Protein AF-A0A170UP04-F1 (afdb_monomer)

Mean predicted aligned error: 3.96 Å

Radius of gyration: 16.27 Å; Cα contacts (8 Å, |Δi|>4): 142; chains: 1; bounding box: 42×32×43 Å

Organism: Triatoma infestans (NCBI:txid30076)

pLDDT: mean 93.92, std 8.46, range [47.44, 98.62]

Secondary structure (DSSP, 8-state):
-HHHHHHHHHHHHTT-HHHHHHHHHHHHHH-TT-HHHHHHHHHHHHHTT-HHHHHHHHHHHHHHHHH-TT-HHHHHHHHHHHHHTT-HHHHHHHHHHHHHH-TT-HHHHHHHHHHHHHHHHHHHHTT-

Sequence (128 aa):
LDIYYNLGVVFLEQGKASQALAYLDKALEYDPEHEQALLNSAILLQELGRAELRKLARERLLKLLHKDTNNERVHFNLGMLAMDDRDLAGAENWFRRAIQIKPDFRSALFNLALYWLMITDHLRLRHF

Structure (mmCIF, N/CA/C/O backbone):
data_AF-A0A170UP04-F1
#
_entry.id   AF-A0A170UP04-F1
#
loop_
_atom_site.group_PDB
_atom_site.id
_atom_site.type_symbol
_atom_site.label_atom_id
_atom_site.label_alt_id
_atom_site.label_comp_id
_atom_site.label_asym_id
_atom_site.label_entity_id
_atom_site.label_seq_id
_atom_site.pdbx_PDB_ins_code
_atom_site.Cartn_x
_atom_site.Cartn_y
_atom_site.Cartn_z
_atom_site.occupancy
_atom_site.B_iso_or_equiv
_atom_site.auth_seq_id
_atom_site.auth_comp_id
_atom_site.auth_asym_id
_atom_site.auth_atom_id
_atom_site.pdbx_PDB_model_num
ATOM 1 N N . LEU A 1 1 ? -13.509 -6.271 15.165 1.00 71.00 1 LEU A N 1
ATOM 2 C CA . LEU A 1 1 ? -12.526 -6.200 14.070 1.00 71.00 1 LEU A CA 1
ATOM 3 C C . LEU A 1 1 ? -13.185 -5.718 12.781 1.00 71.00 1 LEU A C 1
ATOM 5 O O . LEU A 1 1 ? -13.052 -4.541 12.465 1.00 71.00 1 LEU A O 1
ATOM 9 N N . ASP A 1 2 ? -14.001 -6.556 12.141 1.00 82.38 2 ASP A N 1
ATOM 10 C CA . ASP A 1 2 ? -14.602 -6.291 10.821 1.00 82.38 2 ASP A CA 1
ATOM 11 C C . ASP A 1 2 ? -15.441 -5.007 10.755 1.00 82.38 2 ASP A C 1
ATOM 13 O O . ASP A 1 2 ? -15.436 -4.308 9.748 1.00 82.38 2 ASP A O 1
ATOM 17 N N . ILE A 1 3 ? -16.112 -4.632 11.851 1.00 93.88 3 ILE A N 1
ATOM 18 C CA . ILE A 1 3 ? -16.914 -3.398 11.920 1.00 93.88 3 ILE A CA 1
ATOM 19 C C . ILE A 1 3 ? -16.046 -2.145 11.726 1.00 93.88 3 ILE A C 1
ATOM 21 O O . ILE A 1 3 ? -16.445 -1.236 11.003 1.00 93.88 3 ILE A O 1
ATOM 25 N N . TYR A 1 4 ? -14.860 -2.081 12.343 1.00 97.50 4 TYR A N 1
ATOM 26 C CA . TYR A 1 4 ? -13.987 -0.910 12.214 1.00 97.50 4 TYR A CA 1
ATOM 27 C C . TYR A 1 4 ? -13.378 -0.818 10.818 1.00 97.50 4 TYR A C 1
ATOM 29 O O . TYR A 1 4 ? -13.365 0.265 10.238 1.00 97.50 4 TYR A O 1
ATOM 37 N N . TYR A 1 5 ? -12.961 -1.950 10.246 1.00 97.88 5 TYR A N 1
ATOM 38 C CA . TYR A 1 5 ? -12.500 -1.997 8.860 1.00 97.88 5 TYR A CA 1
ATOM 39 C C . TYR A 1 5 ? -13.594 -1.532 7.888 1.00 97.88 5 TYR A C 1
ATOM 41 O O . TYR A 1 5 ? -13.354 -0.627 7.092 1.00 97.88 5 TYR A O 1
ATOM 49 N N . ASN A 1 6 ? -14.809 -2.077 8.006 1.00 97.81 6 ASN A N 1
ATOM 50 C CA . ASN A 1 6 ? -15.931 -1.718 7.138 1.00 97.81 6 ASN A CA 1
ATOM 51 C C . ASN A 1 6 ? -16.298 -0.234 7.259 1.00 97.81 6 ASN A C 1
ATOM 53 O O . ASN A 1 6 ? -16.528 0.424 6.248 1.00 97.81 6 ASN A O 1
ATOM 57 N N . LEU A 1 7 ? -16.291 0.330 8.472 1.00 97.38 7 LEU A N 1
ATOM 58 C CA . LEU A 1 7 ? -16.465 1.774 8.661 1.00 97.38 7 LEU A CA 1
ATOM 59 C C . LEU A 1 7 ? -15.346 2.570 7.980 1.00 97.38 7 LEU A C 1
ATOM 61 O O . LEU A 1 7 ? -15.630 3.560 7.310 1.00 97.38 7 LEU A O 1
ATOM 65 N N . GLY A 1 8 ? -14.092 2.128 8.105 1.00 98.06 8 GLY A N 1
ATOM 66 C CA . GLY A 1 8 ? -12.954 2.727 7.408 1.00 98.06 8 GLY A CA 1
ATOM 67 C C . GLY A 1 8 ? -13.152 2.760 5.892 1.00 98.06 8 GLY A C 1
ATOM 68 O O . GLY A 1 8 ? -12.964 3.808 5.280 1.00 98.06 8 GLY A O 1
ATOM 69 N N . VAL A 1 9 ? -13.615 1.653 5.304 1.00 98.12 9 VAL A N 1
ATOM 70 C CA . VAL A 1 9 ? -13.947 1.559 3.872 1.00 98.12 9 VAL A CA 1
ATOM 71 C C . VAL A 1 9 ? -15.080 2.515 3.489 1.00 98.12 9 VAL A C 1
ATOM 73 O O . VAL A 1 9 ? -14.934 3.269 2.533 1.00 98.12 9 VAL A O 1
ATOM 76 N N . VAL A 1 10 ? -16.158 2.584 4.273 1.00 98.31 10 VAL A N 1
ATOM 77 C CA . VAL A 1 10 ? -17.256 3.538 4.026 1.00 98.31 10 VAL A CA 1
ATOM 78 C C . VAL A 1 10 ? -16.755 4.988 4.033 1.00 98.31 10 VAL A C 1
ATOM 80 O O . VAL A 1 10 ? -17.191 5.808 3.225 1.00 98.31 10 VAL A O 1
ATOM 83 N N . PHE A 1 11 ? -15.821 5.338 4.921 1.00 98.50 11 PHE A N 1
ATOM 84 C CA . PHE A 1 11 ? -15.230 6.678 4.927 1.00 98.50 11 PHE A CA 1
ATOM 85 C C . PHE A 1 11 ? -14.264 6.920 3.758 1.00 98.50 11 PHE A C 1
ATOM 87 O O . PHE A 1 11 ? -14.213 8.055 3.277 1.00 98.50 11 PHE A O 1
ATOM 94 N N . LEU A 1 12 ? -13.554 5.893 3.269 1.00 97.75 12 LEU A N 1
ATOM 95 C CA . LEU A 1 12 ? -12.769 5.980 2.028 1.00 97.75 12 LEU A CA 1
ATOM 96 C C . LEU A 1 12 ? -13.674 6.322 0.840 1.00 97.75 12 LEU A C 1
ATOM 98 O O . LEU A 1 12 ? -13.393 7.271 0.115 1.00 97.75 12 LEU A O 1
ATOM 102 N N . GLU A 1 13 ? -14.795 5.615 0.692 1.00 97.12 13 GLU A N 1
ATOM 103 C CA . GLU A 1 13 ? -15.773 5.848 -0.383 1.00 97.12 13 GLU A CA 1
ATOM 104 C C . GLU A 1 13 ? -16.390 7.253 -0.326 1.00 97.12 13 GLU A C 1
ATOM 106 O O . GLU A 1 13 ? -16.721 7.841 -1.353 1.00 97.12 13 GLU A O 1
ATOM 111 N N . GLN A 1 14 ? -16.503 7.828 0.873 1.00 97.75 14 GLN A N 1
ATOM 112 C CA . GLN A 1 14 ? -16.967 9.203 1.078 1.00 97.75 14 GLN A CA 1
ATOM 113 C C . GLN A 1 14 ? -15.867 10.265 0.895 1.00 97.75 14 GLN A C 1
ATOM 115 O O . GLN A 1 14 ? -16.134 11.448 1.117 1.00 97.75 14 GLN A O 1
ATOM 120 N N . GLY A 1 15 ? -14.629 9.879 0.566 1.00 96.56 15 GLY A N 1
ATOM 121 C CA . GLY A 1 15 ? -13.487 10.796 0.444 1.00 96.56 15 GLY A CA 1
ATOM 122 C C . GLY A 1 15 ? -13.026 11.403 1.776 1.00 96.56 15 GLY A C 1
ATOM 123 O O . GLY A 1 15 ? -12.294 12.391 1.812 1.00 96.56 15 GLY A O 1
ATOM 124 N N . LYS A 1 16 ? -13.459 10.833 2.902 1.00 98.19 16 LYS A N 1
ATOM 125 C CA . LYS A 1 16 ? -13.201 11.335 4.255 1.00 98.19 16 LYS A CA 1
ATOM 126 C C . LYS A 1 16 ? -11.936 10.695 4.824 1.00 98.19 16 LYS A C 1
ATOM 128 O O . LYS A 1 16 ? -11.995 9.877 5.742 1.00 98.1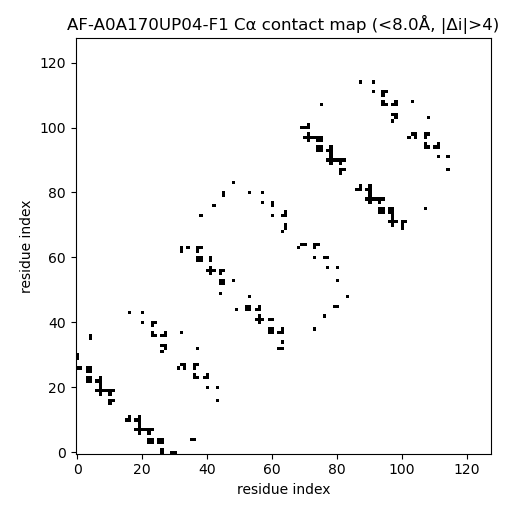9 16 LYS A O 1
ATOM 133 N N . ALA A 1 17 ? -10.789 11.084 4.267 1.00 97.25 17 ALA A N 1
ATOM 134 C CA . ALA A 1 17 ? -9.487 10.467 4.534 1.00 97.25 17 ALA A CA 1
ATOM 135 C C . ALA A 1 17 ? -9.134 10.376 6.032 1.00 97.25 17 ALA A C 1
ATOM 137 O O . ALA A 1 17 ? -8.746 9.315 6.512 1.00 97.25 17 ALA A O 1
ATOM 138 N N . SER A 1 18 ? -9.318 11.453 6.802 1.00 96.88 18 SER A N 1
ATOM 139 C CA . SER A 1 18 ? -8.986 11.449 8.234 1.00 96.88 18 SER A CA 1
ATOM 140 C C . SER A 1 18 ? -9.833 10.452 9.032 1.00 96.88 18 SER A C 1
ATOM 142 O O . SER A 1 18 ? -9.303 9.732 9.876 1.00 96.88 18 SER A O 1
ATOM 144 N N . GLN A 1 19 ? -11.144 10.380 8.763 1.00 98.31 19 GLN A N 1
ATOM 145 C CA . GLN A 1 19 ? -12.012 9.392 9.407 1.00 98.31 19 GLN A CA 1
ATOM 146 C C . GLN A 1 19 ? -11.670 7.971 8.960 1.00 98.31 19 GLN A C 1
ATOM 148 O O . GLN A 1 19 ? -11.608 7.075 9.798 1.00 98.31 19 GLN A O 1
ATOM 153 N N . ALA A 1 20 ? -11.423 7.771 7.664 1.00 98.50 20 ALA A N 1
ATOM 154 C CA . ALA A 1 20 ? -11.031 6.478 7.123 1.00 98.50 20 ALA A CA 1
ATOM 155 C C . ALA A 1 20 ? -9.784 5.938 7.827 1.00 98.50 20 ALA A C 1
ATOM 157 O O . ALA A 1 20 ? -9.816 4.826 8.352 1.00 98.50 20 ALA A O 1
ATOM 158 N N . LEU A 1 21 ? -8.727 6.751 7.920 1.00 98.19 21 LEU A N 1
ATOM 159 C CA . LEU A 1 21 ? -7.492 6.363 8.593 1.00 98.19 21 LEU A CA 1
ATOM 160 C C . LEU A 1 21 ? -7.736 6.031 10.069 1.00 98.19 21 LEU A C 1
ATOM 162 O O . LEU A 1 21 ? -7.295 4.985 10.524 1.00 98.19 21 LEU A O 1
ATOM 166 N N . ALA A 1 22 ? -8.512 6.847 10.788 1.00 98.25 22 ALA A N 1
ATOM 167 C CA . ALA A 1 22 ? -8.821 6.593 12.196 1.00 98.25 22 ALA A CA 1
ATOM 168 C C . ALA A 1 22 ? -9.547 5.253 12.421 1.00 98.25 22 ALA A C 1
ATOM 170 O O . ALA A 1 22 ? -9.283 4.558 13.401 1.00 98.25 22 ALA A O 1
ATOM 171 N N . TYR A 1 23 ? -10.466 4.870 11.532 1.00 98.56 23 TYR A N 1
ATOM 172 C CA . TYR A 1 23 ? -11.175 3.592 11.641 1.00 98.56 23 TYR A CA 1
ATOM 173 C C . TYR A 1 23 ? -10.334 2.394 11.191 1.00 98.56 23 TYR A C 1
ATOM 175 O O . TYR A 1 23 ? -10.428 1.328 11.800 1.00 98.56 23 TYR A O 1
ATOM 183 N N . LEU A 1 24 ? -9.479 2.567 10.180 1.00 98.50 24 LEU A N 1
ATOM 184 C CA . LEU A 1 24 ? -8.505 1.547 9.792 1.00 98.50 24 LEU A CA 1
ATOM 185 C C . LEU A 1 24 ? -7.471 1.320 10.903 1.00 98.50 24 LEU A C 1
ATOM 187 O O . LEU A 1 24 ? -7.154 0.175 11.205 1.00 98.50 24 LEU A O 1
ATOM 191 N N . ASP A 1 25 ? -7.014 2.381 11.568 1.00 98.38 25 ASP A N 1
ATOM 192 C CA . ASP A 1 25 ? -6.094 2.294 12.705 1.00 98.38 25 ASP A CA 1
ATOM 193 C C . ASP A 1 25 ? -6.747 1.589 13.893 1.00 98.38 25 ASP A C 1
ATOM 195 O O . ASP A 1 25 ? -6.149 0.675 14.452 1.00 98.38 25 ASP A O 1
ATOM 199 N N . LYS A 1 26 ? -8.015 1.894 14.200 1.00 98.19 26 LYS A N 1
ATOM 200 C CA . LYS A 1 26 ? -8.783 1.117 15.185 1.00 98.19 26 LYS A CA 1
ATOM 201 C C . LYS A 1 26 ? -8.866 -0.358 14.817 1.00 98.19 26 LYS A C 1
ATOM 203 O O . LYS A 1 26 ? -8.717 -1.202 15.690 1.00 98.19 26 LYS A O 1
ATOM 208 N N . ALA A 1 27 ? -9.090 -0.704 13.548 1.00 98.19 27 ALA A N 1
ATOM 209 C CA . ALA A 1 27 ? -9.081 -2.109 13.139 1.00 98.19 27 ALA A CA 1
ATOM 210 C C . ALA A 1 27 ? -7.729 -2.778 13.457 1.00 98.19 27 ALA A C 1
ATOM 212 O O . ALA A 1 27 ? -7.722 -3.887 13.986 1.00 98.19 27 ALA A O 1
ATOM 213 N N . LEU A 1 28 ? -6.618 -2.069 13.225 1.00 97.88 28 LEU A N 1
ATOM 214 C CA . LEU A 1 28 ? -5.257 -2.529 13.522 1.00 97.88 28 LEU A CA 1
ATOM 215 C C . LEU A 1 28 ? -4.909 -2.550 15.019 1.00 97.88 28 LEU A C 1
ATOM 217 O O . LEU A 1 28 ? -4.045 -3.319 15.426 1.00 97.88 28 LEU A O 1
ATOM 221 N N . GLU A 1 29 ? -5.569 -1.744 15.850 1.00 97.62 29 GLU A N 1
ATOM 222 C CA . GLU A 1 29 ? -5.458 -1.844 17.312 1.00 97.62 29 GLU A CA 1
ATOM 223 C C . GLU A 1 29 ? -6.056 -3.161 17.833 1.00 97.62 29 GLU A C 1
ATOM 225 O O . GLU A 1 29 ? -5.510 -3.758 18.759 1.00 97.62 29 GLU A O 1
ATOM 230 N N . TYR A 1 30 ? -7.160 -3.630 17.236 1.00 97.25 30 TYR A N 1
ATOM 231 C CA . TYR A 1 30 ? -7.799 -4.899 17.610 1.00 97.25 30 TYR A CA 1
ATOM 232 C C . TYR A 1 30 ? -7.139 -6.124 16.969 1.00 97.25 30 TYR A C 1
ATOM 234 O O . TYR A 1 30 ? -7.060 -7.169 17.611 1.00 97.25 30 TYR A O 1
ATOM 242 N N . ASP A 1 31 ? -6.701 -6.010 15.717 1.00 97.19 31 ASP A N 1
ATOM 243 C CA . ASP A 1 31 ? -5.933 -7.038 15.012 1.00 97.19 31 ASP A CA 1
ATOM 244 C C . ASP A 1 31 ? -4.788 -6.385 14.222 1.00 97.19 31 ASP A C 1
ATOM 246 O O . ASP A 1 31 ? -4.986 -5.917 13.093 1.00 97.19 31 ASP A O 1
ATOM 250 N N . PRO A 1 32 ? -3.573 -6.373 14.796 1.00 96.62 32 PRO A N 1
ATOM 251 C CA . PRO A 1 32 ? -2.392 -5.793 14.162 1.00 96.62 32 PRO A CA 1
ATOM 252 C C . PRO A 1 32 ? -1.998 -6.422 12.819 1.00 96.62 32 PRO A C 1
ATOM 254 O O . PRO A 1 32 ? -1.204 -5.816 12.093 1.00 96.62 32 PRO A O 1
ATOM 257 N N . GLU A 1 33 ? -2.532 -7.606 12.504 1.00 95.81 33 GLU A N 1
ATOM 258 C CA . GLU A 1 33 ? -2.229 -8.401 11.313 1.00 95.81 33 GLU A CA 1
ATOM 259 C C . GLU A 1 33 ? -3.390 -8.411 10.297 1.00 95.81 33 GLU A C 1
ATOM 261 O O . GLU A 1 33 ? -3.351 -9.160 9.313 1.00 95.81 33 GLU A O 1
ATOM 266 N N . HIS A 1 34 ? -4.413 -7.564 10.492 1.00 97.19 34 HIS A N 1
ATOM 267 C CA . HIS A 1 34 ? -5.563 -7.472 9.591 1.00 97.19 34 HIS A CA 1
ATOM 268 C C . HIS A 1 34 ? -5.152 -6.941 8.209 1.00 97.19 34 HIS A C 1
ATOM 270 O O . HIS A 1 34 ? -4.995 -5.733 7.983 1.00 97.19 34 HIS A O 1
ATOM 276 N N . GLU A 1 35 ? -5.028 -7.854 7.245 1.00 96.81 35 GLU A N 1
ATOM 277 C CA . GLU A 1 35 ? -4.357 -7.597 5.968 1.00 96.81 35 GLU A CA 1
ATOM 278 C C . GLU A 1 35 ? -4.969 -6.444 5.169 1.00 96.81 35 GLU A C 1
ATOM 280 O O . GLU A 1 35 ? -4.269 -5.544 4.702 1.00 96.81 35 GLU A O 1
ATOM 285 N N . GLN A 1 36 ? -6.298 -6.428 5.043 1.00 97.12 36 GLN A N 1
ATOM 286 C CA . GLN A 1 36 ? -6.980 -5.390 4.272 1.00 97.12 36 GLN A CA 1
ATOM 287 C C . GLN A 1 36 ? -6.891 -4.016 4.945 1.00 97.12 36 GLN A C 1
ATOM 289 O O . GLN A 1 36 ? -6.910 -2.995 4.261 1.00 97.12 36 GLN A O 1
ATOM 294 N N . ALA A 1 37 ? -6.764 -3.973 6.275 1.00 98.12 37 ALA A N 1
ATOM 295 C CA . ALA A 1 37 ? -6.632 -2.711 7.000 1.00 98.12 37 ALA A CA 1
ATOM 296 C C . ALA A 1 37 ? -5.210 -2.166 6.853 1.00 98.12 37 ALA A C 1
ATOM 298 O O . ALA A 1 37 ? -5.046 -0.979 6.567 1.00 98.12 37 ALA A O 1
ATOM 299 N N . LEU A 1 38 ? -4.193 -3.031 6.949 1.00 98.56 38 LEU A N 1
ATOM 300 C CA . LEU A 1 38 ? -2.803 -2.679 6.651 1.00 98.56 38 LEU A CA 1
ATOM 301 C C . LEU A 1 38 ? -2.671 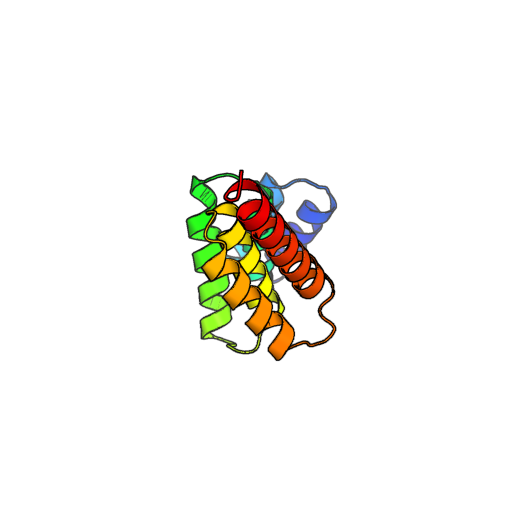-2.137 5.223 1.00 98.56 38 LEU A C 1
ATOM 303 O O . LEU A 1 38 ? -2.101 -1.065 5.032 1.00 98.56 38 LEU A O 1
ATOM 307 N N . LEU A 1 39 ? -3.244 -2.833 4.235 1.00 98.50 39 LEU A N 1
ATOM 308 C CA . LEU A 1 39 ? -3.119 -2.457 2.828 1.00 98.50 39 LEU A CA 1
ATOM 309 C C . LEU A 1 39 ? -3.852 -1.151 2.512 1.00 98.50 39 LEU A C 1
ATOM 311 O O . LEU A 1 39 ? -3.242 -0.224 1.983 1.00 98.50 39 LEU A O 1
ATOM 315 N N . ASN A 1 40 ? -5.139 -1.049 2.859 1.00 98.38 40 ASN A N 1
ATOM 316 C CA . ASN A 1 40 ? -5.939 0.135 2.535 1.00 98.38 40 ASN A CA 1
ATOM 317 C C . ASN A 1 40 ? -5.421 1.384 3.248 1.00 98.38 40 ASN A C 1
ATOM 319 O O . ASN A 1 40 ? -5.428 2.471 2.677 1.00 98.38 40 ASN A O 1
ATOM 323 N N . SER A 1 41 ? -4.940 1.241 4.483 1.00 98.44 41 SER A N 1
ATOM 324 C CA . SER A 1 41 ? -4.383 2.382 5.198 1.00 98.44 41 SER A CA 1
ATOM 325 C C . SER A 1 41 ? -3.004 2.784 4.680 1.00 98.44 41 SER A C 1
ATOM 327 O O . SER A 1 41 ? -2.735 3.975 4.602 1.00 98.44 41 SER A O 1
ATOM 329 N N . ALA A 1 42 ? -2.151 1.844 4.258 1.00 98.50 42 ALA A N 1
ATOM 330 C CA . ALA A 1 42 ? -0.888 2.182 3.604 1.00 98.50 42 ALA A CA 1
ATOM 331 C C . ALA A 1 42 ? -1.101 2.945 2.288 1.00 98.50 42 ALA A C 1
ATOM 333 O O . ALA A 1 42 ? -0.405 3.928 2.043 1.00 98.50 42 ALA A O 1
ATOM 334 N N . ILE A 1 43 ? -2.084 2.526 1.482 1.00 98.19 43 ILE A N 1
ATOM 335 C CA . ILE A 1 43 ? -2.482 3.227 0.252 1.00 98.19 43 ILE A CA 1
ATOM 336 C C . ILE A 1 43 ? -2.959 4.642 0.588 1.00 98.19 43 ILE A C 1
ATOM 338 O O . ILE A 1 43 ? -2.431 5.606 0.048 1.00 98.19 43 ILE A O 1
ATOM 342 N N . LEU A 1 44 ? -3.872 4.787 1.550 1.00 98.38 44 LEU A N 1
ATOM 343 C CA . LEU A 1 44 ? -4.369 6.099 1.965 1.00 98.38 44 LEU A CA 1
ATOM 344 C C . LEU A 1 44 ? -3.246 7.018 2.480 1.00 98.38 44 LEU A C 1
ATOM 346 O O . LEU A 1 44 ? -3.210 8.203 2.161 1.00 98.38 44 LEU A O 1
ATOM 350 N N . LEU A 1 45 ? -2.315 6.485 3.278 1.00 98.25 45 LEU A N 1
ATOM 351 C CA . LEU A 1 45 ? -1.153 7.230 3.776 1.00 98.25 45 LEU A CA 1
ATOM 352 C C . LEU A 1 45 ? -0.245 7.704 2.630 1.00 98.25 45 LEU A C 1
ATOM 354 O O . LEU A 1 45 ? 0.290 8.810 2.705 1.00 98.25 45 LEU A O 1
ATOM 358 N N . GLN A 1 46 ? -0.087 6.886 1.585 1.00 96.56 46 GLN A N 1
ATOM 359 C CA . GLN A 1 46 ? 0.648 7.238 0.371 1.00 96.56 46 GLN A CA 1
ATOM 360 C C . GLN A 1 46 ? -0.083 8.333 -0.423 1.00 96.56 46 GLN A C 1
ATOM 362 O O . GLN A 1 46 ? 0.526 9.348 -0.751 1.00 96.56 46 GLN A O 1
ATOM 367 N N . GLU A 1 47 ? -1.391 8.194 -0.645 1.00 95.44 47 GLU A N 1
ATOM 368 C CA . GLU A 1 47 ? -2.225 9.170 -1.367 1.00 95.44 47 GLU A CA 1
ATOM 369 C C . GLU A 1 47 ? -2.278 10.543 -0.684 1.00 95.44 47 GLU A C 1
ATOM 371 O O . GLU A 1 47 ? -2.350 11.575 -1.352 1.00 95.44 47 GLU A O 1
ATOM 376 N N . LEU A 1 48 ? -2.193 10.583 0.650 1.00 95.81 48 LEU A N 1
ATOM 377 C CA . LEU A 1 48 ? -2.081 11.836 1.401 1.00 95.81 48 LEU A CA 1
ATOM 378 C C . LEU A 1 48 ? -0.779 12.600 1.095 1.00 95.81 48 LEU A C 1
ATOM 380 O O . LEU A 1 48 ? -0.701 13.795 1.388 1.00 95.81 48 LEU A O 1
ATOM 384 N N . GLY A 1 49 ? 0.237 11.935 0.532 1.00 92.31 49 GLY A N 1
ATOM 385 C CA . GLY A 1 49 ? 1.437 12.552 -0.040 1.00 92.31 49 GLY A CA 1
ATOM 386 C C . GLY A 1 49 ? 2.381 13.213 0.966 1.00 92.31 49 GLY A C 1
ATOM 387 O O . GLY A 1 49 ? 3.321 13.909 0.575 1.00 92.31 49 GLY A O 1
ATOM 388 N N . ARG A 1 50 ? 2.151 13.030 2.270 1.00 93.94 50 ARG A N 1
ATOM 389 C CA . ARG A 1 50 ? 2.932 13.703 3.311 1.00 93.94 50 ARG A CA 1
ATOM 390 C C . ARG A 1 50 ? 4.156 12.889 3.715 1.00 93.94 50 ARG A C 1
ATOM 392 O O . ARG A 1 50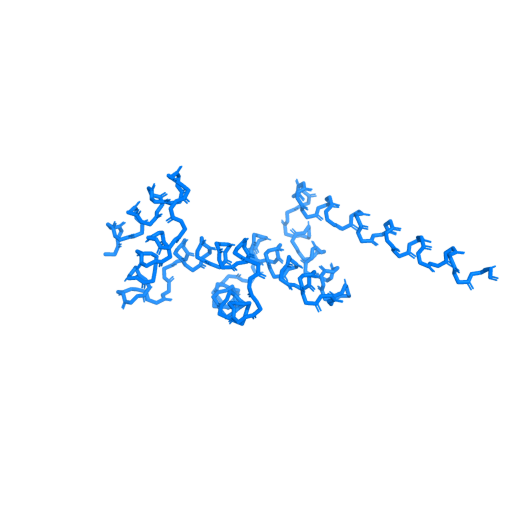 ? 4.077 11.678 3.924 1.00 93.94 50 ARG A O 1
ATOM 399 N N . ALA A 1 51 ? 5.298 13.558 3.846 1.00 92.12 51 ALA A N 1
ATOM 400 C CA . ALA A 1 51 ? 6.583 12.895 4.058 1.00 92.12 51 ALA A CA 1
ATOM 401 C C . ALA A 1 51 ? 6.673 12.122 5.373 1.00 92.12 51 ALA A C 1
ATOM 403 O O . ALA A 1 51 ? 7.260 11.043 5.419 1.00 92.12 51 ALA A O 1
ATOM 404 N N . GLU A 1 52 ? 6.045 12.639 6.421 1.00 93.94 52 GLU A N 1
ATOM 405 C CA . GLU A 1 52 ? 5.991 12.017 7.737 1.00 93.94 52 GLU A CA 1
ATOM 406 C C . GLU A 1 52 ? 5.193 10.704 7.752 1.00 93.94 52 GLU A C 1
ATOM 408 O O . GLU A 1 52 ? 5.456 9.836 8.583 1.00 93.94 52 GLU A O 1
ATOM 413 N N . LEU A 1 53 ? 4.256 10.523 6.814 1.00 95.81 53 LEU A N 1
ATOM 414 C CA . LEU A 1 53 ? 3.381 9.347 6.744 1.00 95.81 53 LEU A CA 1
ATOM 415 C C . LEU A 1 53 ? 3.997 8.187 5.952 1.00 95.81 53 LEU A C 1
ATOM 417 O O . LEU A 1 53 ? 3.622 7.030 6.159 1.00 95.81 53 LEU A O 1
ATOM 421 N N . ARG A 1 54 ? 4.982 8.466 5.086 1.00 95.25 54 ARG A N 1
ATOM 422 C CA . ARG A 1 54 ? 5.598 7.456 4.206 1.00 95.25 54 ARG A CA 1
ATOM 423 C C . ARG A 1 54 ? 6.246 6.309 4.971 1.00 95.25 54 ARG A C 1
ATOM 425 O O . ARG A 1 54 ? 6.130 5.155 4.561 1.00 95.25 54 ARG A O 1
ATOM 432 N N . LYS A 1 55 ? 6.889 6.604 6.106 1.00 97.12 55 LYS A N 1
ATOM 433 C CA . LYS A 1 55 ? 7.508 5.575 6.953 1.00 97.12 55 LYS A CA 1
ATOM 434 C C . LYS A 1 55 ? 6.463 4.579 7.463 1.00 97.12 55 LYS A C 1
ATOM 436 O O . LYS A 1 55 ? 6.655 3.376 7.321 1.00 97.12 55 LYS A O 1
ATOM 441 N N . LEU A 1 56 ? 5.338 5.080 7.972 1.00 98.19 56 LEU A N 1
ATOM 442 C CA . LEU A 1 56 ? 4.246 4.247 8.473 1.00 98.19 56 LEU A CA 1
ATOM 443 C C . LEU A 1 56 ? 3.589 3.431 7.349 1.00 98.19 56 LEU A C 1
ATOM 445 O O . LEU A 1 56 ? 3.315 2.245 7.532 1.00 98.19 56 LEU A O 1
ATOM 449 N N . ALA A 1 57 ? 3.382 4.030 6.172 1.00 98.50 57 ALA A N 1
ATOM 450 C CA . ALA A 1 57 ? 2.869 3.316 5.002 1.00 98.50 57 ALA A CA 1
ATOM 451 C C . ALA A 1 57 ? 3.787 2.144 4.616 1.00 98.50 57 ALA A C 1
ATOM 453 O O . ALA A 1 57 ? 3.324 1.015 4.439 1.00 98.50 57 ALA A O 1
ATOM 454 N N . ARG A 1 58 ? 5.103 2.393 4.562 1.00 98.31 58 ARG A N 1
ATOM 455 C CA . ARG A 1 58 ? 6.118 1.373 4.271 1.00 98.31 58 ARG A CA 1
ATOM 456 C C . ARG A 1 58 ? 6.113 0.259 5.315 1.00 98.31 58 ARG A C 1
ATOM 458 O O . ARG A 1 58 ? 6.129 -0.907 4.941 1.00 98.31 58 ARG A O 1
ATOM 465 N N . GLU A 1 59 ? 6.056 0.594 6.602 1.00 98.31 59 GLU A N 1
ATOM 466 C CA . GLU A 1 59 ? 5.994 -0.3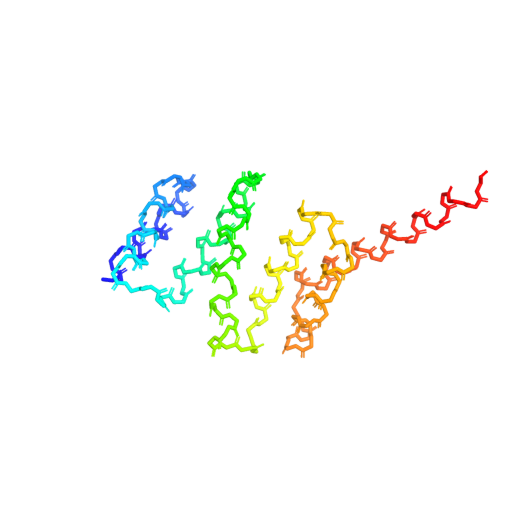89 7.693 1.00 98.31 59 GLU A CA 1
ATOM 467 C C . GLU A 1 59 ? 4.776 -1.314 7.566 1.00 98.31 59 GLU A C 1
ATOM 469 O O . GLU A 1 59 ? 4.914 -2.532 7.683 1.00 98.31 59 GLU A O 1
ATOM 474 N N . ARG A 1 60 ? 3.597 -0.761 7.256 1.00 98.56 60 ARG A N 1
ATOM 475 C CA . ARG A 1 60 ? 2.366 -1.547 7.058 1.00 98.56 60 ARG A CA 1
ATOM 476 C C . ARG A 1 60 ? 2.465 -2.493 5.861 1.00 98.56 60 ARG A C 1
ATOM 478 O O . ARG A 1 60 ? 2.066 -3.649 5.970 1.00 98.56 60 ARG A O 1
ATOM 485 N N . LEU A 1 61 ? 3.047 -2.043 4.750 1.00 98.62 61 LEU A N 1
ATOM 486 C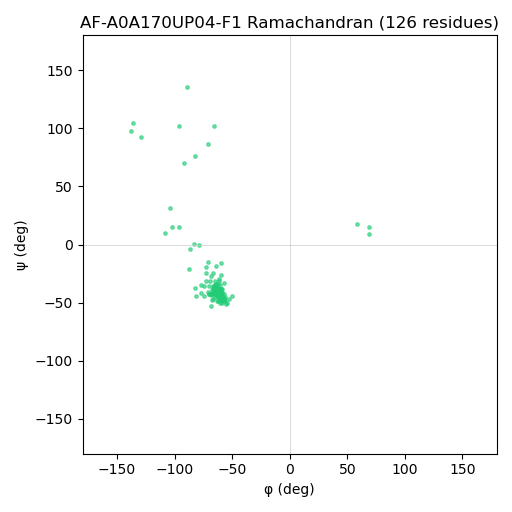 CA . LEU A 1 61 ? 3.287 -2.893 3.577 1.00 98.62 61 LEU A CA 1
ATOM 487 C C . LEU A 1 61 ? 4.325 -3.987 3.851 1.00 98.62 61 LEU A C 1
ATOM 489 O O . LEU A 1 61 ? 4.141 -5.121 3.421 1.00 98.62 61 LEU A O 1
ATOM 493 N N . LEU A 1 62 ? 5.393 -3.681 4.591 1.00 98.00 62 LEU A N 1
ATOM 494 C CA . LEU A 1 62 ? 6.405 -4.676 4.952 1.00 98.00 62 LEU A CA 1
ATOM 495 C C . LEU A 1 62 ? 5.837 -5.760 5.872 1.00 98.00 62 LEU A C 1
ATOM 497 O O . LEU A 1 62 ? 6.192 -6.922 5.705 1.00 98.00 62 LEU A O 1
ATOM 501 N N . LYS A 1 63 ? 4.920 -5.428 6.792 1.00 98.00 63 LYS A N 1
ATOM 502 C CA . LYS A 1 63 ? 4.187 -6.447 7.567 1.00 98.00 63 LYS A CA 1
ATOM 503 C C . LYS A 1 63 ? 3.450 -7.435 6.662 1.00 98.00 63 LYS A C 1
ATOM 505 O O . LYS A 1 63 ? 3.607 -8.639 6.830 1.00 98.00 63 LYS A O 1
ATOM 510 N N . LEU A 1 64 ? 2.718 -6.933 5.665 1.00 98.00 64 LEU A N 1
ATOM 511 C CA . LEU A 1 64 ? 2.033 -7.784 4.686 1.00 98.00 64 LEU A CA 1
ATOM 512 C C . LEU A 1 64 ? 3.018 -8.655 3.905 1.00 98.00 64 LEU A C 1
ATOM 514 O O . LEU A 1 64 ? 2.776 -9.845 3.729 1.00 98.00 64 LEU A O 1
ATOM 518 N N . LEU A 1 65 ? 4.144 -8.076 3.481 1.00 96.50 65 LEU A N 1
ATOM 519 C CA . LEU A 1 65 ? 5.158 -8.791 2.712 1.00 96.50 65 LEU A CA 1
ATOM 520 C C . LEU A 1 65 ? 5.823 -9.923 3.510 1.00 96.50 65 LEU A C 1
ATOM 522 O O . LEU A 1 65 ? 6.158 -10.953 2.933 1.00 96.50 65 LEU A O 1
ATOM 526 N N . HIS A 1 66 ? 6.015 -9.753 4.824 1.00 95.56 66 HIS A N 1
ATOM 527 C CA . HIS A 1 66 ? 6.532 -10.821 5.687 1.00 95.56 66 HIS A CA 1
ATOM 528 C C . HIS A 1 66 ? 5.572 -12.011 5.785 1.00 95.56 66 HIS A C 1
ATOM 530 O O . HIS A 1 66 ? 6.026 -13.141 5.951 1.00 95.56 66 HIS A O 1
ATOM 536 N N . LYS A 1 67 ? 4.261 -11.761 5.692 1.00 94.50 67 LYS A N 1
ATOM 537 C CA . LYS A 1 67 ? 3.225 -12.795 5.753 1.00 94.50 67 LYS A CA 1
ATOM 538 C C . LYS A 1 67 ? 3.042 -13.504 4.413 1.00 94.50 67 LYS A C 1
ATOM 540 O O . LYS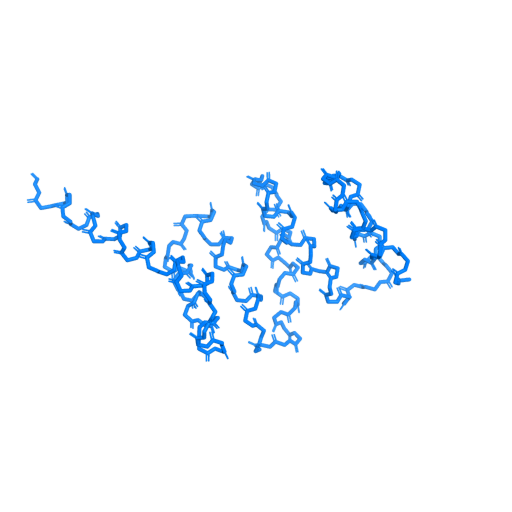 A 1 67 ? 2.946 -14.727 4.377 1.00 94.50 67 LYS A O 1
ATOM 545 N N . ASP A 1 68 ? 3.014 -12.737 3.328 1.00 93.75 68 ASP A N 1
ATOM 546 C CA . ASP A 1 68 ? 2.911 -13.243 1.965 1.00 93.75 68 ASP A CA 1
ATOM 547 C C . ASP A 1 68 ? 3.881 -12.500 1.040 1.00 93.75 68 ASP A C 1
ATOM 549 O O . ASP A 1 68 ? 3.655 -11.364 0.611 1.00 93.75 68 ASP A O 1
ATOM 553 N N . THR A 1 69 ? 4.972 -13.182 0.694 1.00 94.38 69 THR A N 1
ATOM 554 C CA . THR A 1 69 ? 5.998 -12.642 -0.203 1.00 94.38 69 THR A CA 1
ATOM 555 C C . THR A 1 69 ? 5.526 -12.541 -1.656 1.00 94.38 69 THR A C 1
ATOM 557 O O . THR A 1 69 ? 6.167 -11.850 -2.453 1.00 94.38 69 THR A O 1
ATOM 560 N N . ASN A 1 70 ? 4.424 -13.212 -2.011 1.00 96.12 70 ASN A N 1
ATOM 561 C CA . ASN A 1 70 ? 3.874 -13.307 -3.363 1.00 96.12 70 ASN A CA 1
ATOM 562 C C . ASN A 1 70 ? 2.634 -12.421 -3.561 1.00 96.12 70 ASN A C 1
ATOM 564 O O . ASN A 1 70 ? 1.772 -12.729 -4.380 1.00 96.12 70 ASN A O 1
ATOM 568 N N . ASN A 1 71 ? 2.571 -11.285 -2.866 1.00 96.31 71 ASN A N 1
ATOM 569 C CA . ASN A 1 71 ? 1.489 -10.319 -3.014 1.00 96.31 71 ASN A CA 1
ATOM 570 C C . ASN A 1 71 ? 1.872 -9.184 -3.978 1.00 96.31 71 ASN A C 1
ATOM 572 O O . ASN A 1 71 ? 2.591 -8.245 -3.618 1.00 96.31 71 ASN A O 1
ATOM 576 N N . GLU A 1 72 ? 1.376 -9.235 -5.214 1.00 97.44 72 GLU A N 1
ATOM 577 C CA . GLU A 1 72 ? 1.695 -8.261 -6.260 1.00 97.44 72 GLU A CA 1
ATOM 578 C C . GLU A 1 72 ? 1.283 -6.836 -5.878 1.00 97.44 72 GLU A C 1
ATOM 580 O O . GLU A 1 72 ? 1.988 -5.878 -6.207 1.00 97.44 72 GLU A O 1
ATOM 585 N N . ARG A 1 73 ? 0.164 -6.682 -5.153 1.00 97.69 73 ARG A N 1
ATOM 586 C CA . ARG A 1 73 ? -0.338 -5.371 -4.716 1.00 97.69 73 ARG A CA 1
ATOM 587 C C . ARG A 1 73 ? 0.614 -4.736 -3.712 1.00 97.69 73 ARG A C 1
ATOM 589 O O . ARG A 1 73 ? 0.826 -3.526 -3.771 1.00 97.69 73 ARG A O 1
ATOM 596 N N . VAL A 1 74 ? 1.199 -5.523 -2.813 1.00 98.19 74 VAL A N 1
ATOM 597 C CA . VAL A 1 74 ? 2.178 -5.026 -1.835 1.00 98.19 74 VAL A CA 1
ATOM 598 C C . VAL A 1 74 ? 3.452 -4.568 -2.539 1.00 98.19 74 VAL A C 1
ATOM 600 O O . VAL A 1 74 ? 3.893 -3.442 -2.304 1.00 98.19 74 VAL A O 1
ATOM 603 N N . HIS A 1 75 ? 3.991 -5.375 -3.462 1.00 98.44 75 HIS A N 1
ATOM 604 C CA . HIS A 1 75 ? 5.150 -4.983 -4.278 1.00 98.44 75 HIS A CA 1
ATOM 605 C C . HIS A 1 75 ? 4.875 -3.697 -5.061 1.00 98.44 75 HIS A C 1
ATOM 607 O O . HIS A 1 75 ? 5.675 -2.769 -5.019 1.00 98.44 75 HIS A O 1
ATOM 613 N N . PHE A 1 76 ? 3.715 -3.587 -5.710 1.00 98.44 76 PHE A N 1
ATOM 614 C CA . PHE A 1 76 ? 3.339 -2.375 -6.437 1.00 98.44 76 PHE A CA 1
ATOM 615 C C . PHE A 1 76 ? 3.306 -1.132 -5.535 1.00 98.44 76 PHE A C 1
ATOM 617 O O . PHE A 1 76 ? 3.907 -0.117 -5.879 1.00 98.44 76 PHE A O 1
ATOM 624 N N . ASN A 1 77 ? 2.670 -1.207 -4.362 1.00 98.25 77 ASN A N 1
ATOM 625 C CA . ASN A 1 77 ? 2.580 -0.061 -3.453 1.00 98.25 77 ASN A CA 1
ATOM 626 C C . ASN A 1 77 ? 3.932 0.308 -2.810 1.00 98.25 77 ASN A C 1
ATOM 628 O O . ASN A 1 77 ? 4.198 1.487 -2.587 1.00 98.25 77 ASN A O 1
ATOM 632 N N . LEU A 1 78 ? 4.828 -0.660 -2.577 1.00 98.31 78 LEU A N 1
ATOM 633 C CA . LEU A 1 78 ? 6.216 -0.373 -2.183 1.00 98.31 78 LEU A CA 1
ATOM 634 C C . LEU A 1 78 ? 6.986 0.354 -3.296 1.00 98.31 78 LEU A C 1
ATOM 636 O O . LEU A 1 78 ? 7.795 1.235 -2.997 1.00 98.31 78 LEU A O 1
ATOM 640 N N . GLY A 1 79 ? 6.701 0.030 -4.561 1.00 97.56 79 GLY A N 1
ATOM 641 C CA . GLY A 1 79 ? 7.220 0.751 -5.723 1.00 97.56 79 GLY A CA 1
ATOM 642 C C . GLY A 1 79 ? 6.709 2.189 -5.803 1.00 97.56 79 GLY A C 1
ATOM 643 O O . GLY A 1 79 ? 7.500 3.100 -6.030 1.00 97.56 79 GLY A O 1
ATOM 644 N N . MET A 1 80 ? 5.422 2.416 -5.525 1.00 97.25 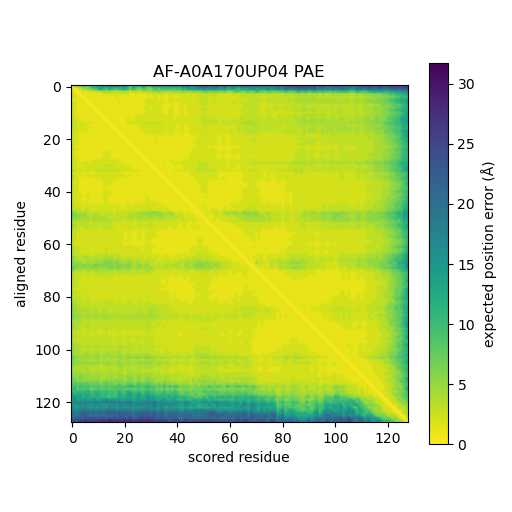80 MET A N 1
ATOM 645 C CA . MET A 1 80 ? 4.846 3.766 -5.449 1.00 97.25 80 MET A CA 1
ATOM 646 C C . MET A 1 80 ? 5.501 4.610 -4.345 1.00 97.25 80 MET A C 1
ATOM 648 O O . MET A 1 80 ? 5.895 5.745 -4.593 1.00 97.25 80 MET A O 1
ATOM 652 N N . LEU A 1 81 ? 5.723 4.047 -3.153 1.00 97.19 81 LEU A N 1
ATOM 653 C CA . LEU A 1 81 ? 6.448 4.760 -2.092 1.00 97.19 81 LEU A CA 1
ATOM 654 C C . LEU A 1 81 ? 7.908 5.053 -2.467 1.00 97.19 81 LEU A C 1
ATOM 656 O O . LEU A 1 81 ? 8.430 6.107 -2.117 1.00 97.19 81 LEU A O 1
ATOM 660 N N . ALA A 1 82 ? 8.579 4.144 -3.180 1.00 96.06 82 ALA A N 1
ATOM 661 C CA . ALA A 1 82 ? 9.930 4.391 -3.685 1.00 96.06 82 ALA A CA 1
ATOM 662 C C . ALA A 1 82 ? 9.957 5.519 -4.736 1.00 96.06 82 ALA A C 1
ATOM 664 O O . ALA A 1 82 ? 10.870 6.343 -4.713 1.00 96.06 82 ALA A O 1
ATOM 665 N N . MET A 1 83 ? 8.932 5.618 -5.593 1.00 93.50 83 MET A N 1
ATOM 666 C CA . MET A 1 83 ? 8.750 6.762 -6.497 1.00 93.50 83 MET A CA 1
ATOM 667 C C . MET A 1 83 ? 8.614 8.079 -5.724 1.00 93.50 83 MET A C 1
ATOM 669 O O . MET A 1 83 ? 9.297 9.049 -6.060 1.00 93.50 83 MET A O 1
ATOM 673 N N . ASP A 1 84 ? 7.797 8.107 -4.667 1.00 93.06 84 ASP A N 1
ATOM 674 C CA . ASP A 1 84 ? 7.626 9.291 -3.811 1.00 93.06 84 ASP A CA 1
ATOM 675 C C . ASP A 1 84 ? 8.933 9.691 -3.103 1.00 93.06 84 ASP A C 1
ATOM 677 O O . ASP A 1 84 ? 9.219 10.879 -2.928 1.00 93.06 84 ASP A O 1
ATOM 681 N N . ASP A 1 85 ? 9.760 8.706 -2.744 1.00 92.50 85 ASP A N 1
ATOM 682 C CA . ASP A 1 85 ? 11.096 8.898 -2.167 1.00 92.50 85 ASP A CA 1
ATOM 683 C C . ASP A 1 85 ? 12.170 9.248 -3.224 1.00 92.50 85 ASP A C 1
ATOM 685 O O . ASP A 1 85 ? 13.332 9.470 -2.878 1.00 92.50 85 ASP A O 1
ATOM 689 N N . ARG A 1 86 ? 11.800 9.336 -4.513 1.00 91.31 86 ARG A N 1
ATOM 690 C CA . ARG A 1 86 ? 12.702 9.506 -5.672 1.00 91.31 86 ARG A CA 1
ATOM 691 C C . ARG A 1 86 ? 13.754 8.398 -5.821 1.00 91.31 86 ARG A C 1
ATOM 693 O O . ARG A 1 86 ? 14.725 8.561 -6.561 1.00 91.31 86 ARG A O 1
ATOM 700 N N . ASP A 1 87 ? 13.547 7.258 -5.172 1.00 93.06 87 ASP A N 1
ATOM 701 C CA . ASP A 1 87 ? 14.338 6.045 -5.354 1.00 93.06 87 ASP A CA 1
ATOM 702 C C . ASP A 1 87 ? 13.837 5.286 -6.590 1.00 93.06 87 ASP A C 1
ATOM 704 O O . ASP A 1 87 ? 13.110 4.293 -6.510 1.00 93.06 87 ASP A O 1
ATOM 708 N N . LEU A 1 88 ? 14.209 5.791 -7.769 1.00 90.56 88 LEU A N 1
ATOM 709 C CA . LEU A 1 88 ? 13.755 5.238 -9.046 1.00 90.56 88 LEU A CA 1
ATOM 710 C C . LEU A 1 88 ? 14.247 3.797 -9.268 1.00 90.56 88 LEU A C 1
ATOM 712 O O . LEU A 1 88 ? 13.535 2.986 -9.857 1.00 90.56 88 LEU A O 1
ATOM 716 N N . ALA A 1 89 ? 15.446 3.462 -8.783 1.00 91.62 89 ALA A N 1
ATOM 717 C CA . ALA A 1 89 ? 15.993 2.110 -8.885 1.00 91.62 89 ALA A CA 1
ATOM 718 C C . ALA A 1 89 ? 15.240 1.130 -7.968 1.00 91.62 89 ALA A C 1
ATOM 720 O O . ALA A 1 89 ? 14.906 0.017 -8.381 1.00 91.62 89 ALA A O 1
ATOM 721 N N . GLY A 1 90 ? 14.924 1.541 -6.736 1.00 95.25 90 GLY A N 1
ATOM 722 C CA . GLY A 1 90 ? 14.058 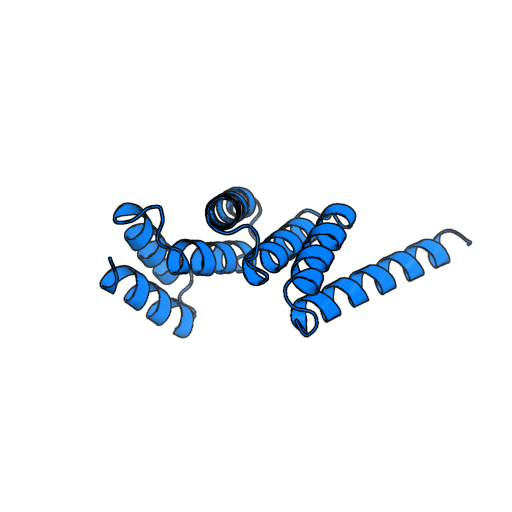0.775 -5.844 1.00 95.25 90 GLY A CA 1
ATOM 723 C C . GLY A 1 90 ? 12.661 0.583 -6.429 1.00 95.25 90 GLY A C 1
ATOM 724 O O . GLY A 1 90 ? 12.150 -0.538 -6.430 1.00 95.25 90 GLY A O 1
ATOM 725 N N . ALA A 1 91 ? 12.070 1.640 -6.991 1.00 96.12 91 ALA A N 1
ATOM 726 C CA . ALA A 1 91 ? 10.763 1.579 -7.640 1.00 96.12 91 ALA A CA 1
ATOM 727 C C . ALA A 1 91 ? 10.732 0.564 -8.793 1.00 96.12 91 ALA A C 1
ATOM 729 O O . ALA A 1 91 ? 9.838 -0.282 -8.833 1.00 96.12 91 ALA A O 1
ATOM 730 N N . GLU A 1 92 ? 11.734 0.584 -9.682 1.00 95.62 92 GLU A N 1
ATOM 731 C CA . GLU A 1 92 ? 11.862 -0.397 -10.767 1.00 95.62 92 GLU A CA 1
ATOM 732 C C . GLU A 1 92 ? 11.857 -1.832 -10.226 1.00 95.62 92 GLU A C 1
ATOM 734 O O . GLU A 1 92 ? 11.095 -2.679 -10.703 1.00 95.62 92 GLU A O 1
ATOM 739 N N . ASN A 1 93 ? 12.687 -2.106 -9.217 1.00 97.00 93 ASN A N 1
ATOM 740 C CA . ASN A 1 93 ? 12.792 -3.436 -8.625 1.00 97.00 93 ASN A CA 1
ATOM 741 C C . ASN A 1 93 ? 11.441 -3.919 -8.086 1.00 97.00 93 ASN A C 1
ATOM 743 O O . ASN A 1 93 ? 11.029 -5.046 -8.372 1.00 97.00 93 ASN A O 1
ATOM 747 N N . TRP A 1 94 ? 10.724 -3.061 -7.361 1.00 98.00 94 TRP A N 1
ATOM 748 C CA . TRP A 1 94 ? 9.407 -3.383 -6.818 1.00 98.00 94 TRP A CA 1
ATOM 749 C C . TRP A 1 94 ? 8.357 -3.621 -7.909 1.00 98.00 94 TRP A C 1
ATOM 751 O O . TRP A 1 94 ? 7.642 -4.625 -7.866 1.00 98.00 94 TRP A O 1
ATOM 761 N N . PHE A 1 95 ? 8.298 -2.772 -8.939 1.00 98.06 95 PHE A N 1
ATOM 762 C CA . PHE A 1 95 ? 7.366 -2.973 -10.051 1.00 98.06 95 PHE A CA 1
ATOM 763 C C . PHE A 1 95 ? 7.666 -4.254 -10.830 1.00 98.06 95 PHE A C 1
ATOM 765 O O . PHE A 1 95 ? 6.741 -4.993 -11.169 1.00 98.06 95 PHE A O 1
ATOM 772 N N . ARG A 1 96 ? 8.944 -4.583 -11.054 1.00 97.62 96 ARG A N 1
ATOM 773 C CA . ARG A 1 96 ? 9.334 -5.854 -11.679 1.00 97.62 96 ARG A CA 1
ATOM 774 C C . ARG A 1 96 ? 8.871 -7.058 -10.868 1.00 97.62 96 ARG A C 1
ATOM 776 O O . ARG A 1 96 ? 8.380 -8.010 -11.466 1.00 97.62 96 ARG A O 1
ATOM 783 N N . ARG A 1 97 ? 8.980 -7.024 -9.536 1.00 98.12 97 ARG A N 1
ATOM 784 C CA . ARG A 1 97 ? 8.461 -8.097 -8.668 1.00 98.12 97 ARG A CA 1
ATOM 785 C C . ARG A 1 97 ? 6.945 -8.236 -8.779 1.00 98.12 97 ARG A C 1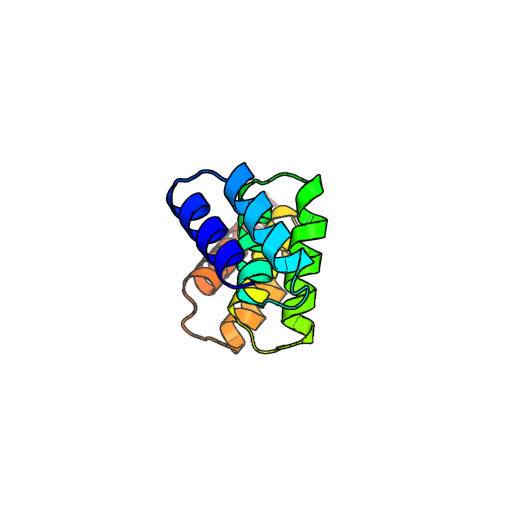
ATOM 787 O O . ARG A 1 97 ? 6.458 -9.350 -8.946 1.00 98.12 97 ARG A O 1
ATOM 794 N N . ALA A 1 98 ? 6.212 -7.122 -8.778 1.00 98.12 98 ALA A N 1
ATOM 795 C CA . ALA A 1 98 ? 4.764 -7.139 -8.978 1.00 98.12 98 ALA A CA 1
ATOM 796 C C . ALA A 1 98 ? 4.376 -7.777 -10.328 1.00 98.12 98 ALA A C 1
ATOM 798 O O . ALA A 1 98 ? 3.475 -8.608 -10.374 1.00 98.12 98 ALA A O 1
ATOM 799 N N . ILE A 1 99 ? 5.099 -7.451 -11.407 1.00 98.12 99 ILE A N 1
ATOM 800 C CA . ILE A 1 99 ? 4.876 -8.009 -12.753 1.00 98.12 99 ILE A CA 1
ATOM 801 C C . ILE A 1 99 ? 5.281 -9.489 -12.834 1.00 98.12 99 ILE A C 1
ATOM 803 O O . ILE A 1 99 ? 4.628 -10.265 -13.522 1.00 98.12 99 ILE A O 1
ATOM 807 N N . GLN A 1 100 ? 6.335 -9.911 -12.132 1.00 98.12 100 GLN A N 1
ATOM 808 C CA . GLN A 1 100 ? 6.724 -11.326 -12.070 1.00 98.12 100 GLN A CA 1
ATOM 809 C C . GLN A 1 100 ? 5.632 -12.191 -11.431 1.00 98.12 100 GLN A C 1
ATOM 811 O O . GLN A 1 100 ? 5.390 -13.300 -11.899 1.00 98.12 100 GLN A O 1
ATOM 816 N N . ILE A 1 101 ? 4.977 -11.683 -10.384 1.00 97.88 101 ILE A N 1
ATOM 817 C CA . ILE A 1 101 ? 3.865 -12.367 -9.712 1.00 97.88 101 ILE A CA 1
ATOM 818 C C . ILE A 1 101 ? 2.598 -12.300 -10.574 1.00 97.88 101 ILE A C 1
ATOM 820 O O . ILE A 1 101 ? 1.908 -13.302 -10.747 1.00 97.88 101 ILE A O 1
ATOM 824 N N . LYS A 1 102 ? 2.305 -11.123 -11.139 1.00 98.12 102 LYS A N 1
ATOM 825 C CA . LYS A 1 102 ? 1.133 -10.873 -11.978 1.00 98.12 102 LYS A CA 1
ATOM 826 C C . LYS A 1 102 ? 1.533 -10.197 -13.299 1.00 98.12 102 LYS A C 1
ATOM 828 O O . LYS A 1 102 ? 1.579 -8.964 -13.370 1.00 98.12 102 LYS A O 1
ATOM 833 N N . PRO A 1 103 ? 1.778 -10.981 -14.366 1.00 97.75 103 PRO A N 1
ATOM 834 C CA . PRO A 1 103 ? 2.263 -10.456 -15.646 1.00 97.75 103 PRO A CA 1
ATOM 835 C C . PRO A 1 103 ? 1.346 -9.433 -16.324 1.00 97.75 103 PRO A C 1
ATOM 837 O O . PRO A 1 103 ? 1.827 -8.592 -17.078 1.00 97.75 103 PRO A O 1
ATOM 840 N N . ASP A 1 104 ? 0.039 -9.473 -16.058 1.00 96.75 104 ASP A N 1
ATOM 841 C CA . ASP A 1 104 ? -0.961 -8.561 -16.623 1.00 96.75 104 ASP A CA 1
ATOM 842 C C . ASP A 1 104 ? -1.294 -7.371 -15.703 1.00 96.75 104 ASP A C 1
ATOM 844 O O . ASP A 1 104 ? -2.292 -6.671 -15.914 1.00 96.75 104 ASP A O 1
ATOM 848 N N . PHE A 1 105 ? -0.466 -7.103 -14.684 1.00 97.38 105 PHE A N 1
ATOM 849 C CA . PHE A 1 105 ? -0.700 -6.015 -13.740 1.00 97.38 105 PHE A CA 1
ATOM 850 C C . PHE A 1 105 ? -0.477 -4.640 -14.389 1.00 97.38 105 PHE A C 1
ATOM 852 O O . PHE A 1 105 ? 0.590 -4.030 -14.304 1.00 97.38 105 PHE A O 1
ATOM 859 N N . ARG A 1 106 ? -1.540 -4.129 -15.020 1.00 96.38 106 ARG A N 1
ATOM 860 C CA . ARG A 1 106 ? -1.548 -2.896 -15.824 1.00 96.38 106 ARG A CA 1
ATOM 861 C C . ARG A 1 106 ? -0.925 -1.694 -15.116 1.00 96.38 106 ARG A C 1
ATOM 863 O O . ARG A 1 106 ? -0.127 -0.996 -15.730 1.00 96.38 106 ARG A O 1
ATOM 870 N N . SER A 1 107 ? -1.244 -1.472 -13.840 1.00 95.31 107 SER A N 1
ATOM 871 C CA . SER A 1 107 ? -0.697 -0.341 -13.078 1.00 95.31 107 SER A CA 1
ATOM 872 C C . SER A 1 107 ? 0.819 -0.440 -12.898 1.00 95.31 107 SER A C 1
ATOM 874 O O . SER A 1 107 ? 1.513 0.566 -13.033 1.00 95.31 107 SER A O 1
ATOM 876 N N . ALA A 1 108 ? 1.351 -1.639 -12.643 1.00 95.81 108 ALA A N 1
ATOM 877 C CA . ALA A 1 108 ? 2.790 -1.856 -12.515 1.00 95.81 108 ALA A CA 1
ATOM 878 C C . ALA A 1 108 ? 3.502 -1.717 -13.870 1.00 95.81 108 ALA A C 1
ATOM 880 O O . ALA A 1 108 ? 4.530 -1.050 -13.954 1.00 95.81 108 ALA A O 1
ATOM 881 N N . LEU A 1 109 ? 2.924 -2.273 -14.942 1.00 97.12 109 LEU A N 1
ATOM 882 C CA . LEU A 1 109 ? 3.440 -2.123 -16.309 1.00 97.12 109 LEU A CA 1
ATOM 883 C C . LEU A 1 109 ? 3.497 -0.652 -16.739 1.00 97.12 109 LEU A C 1
ATOM 885 O O . LEU A 1 109 ? 4.501 -0.210 -17.291 1.00 97.12 109 LEU A O 1
ATOM 889 N N . PHE A 1 110 ? 2.438 0.109 -16.455 1.00 96.00 110 PHE A N 1
ATOM 890 C CA . PHE A 1 110 ? 2.364 1.533 -16.769 1.00 96.00 110 PHE A CA 1
ATOM 891 C C . PHE A 1 110 ? 3.438 2.340 -16.028 1.00 96.00 110 PHE A C 1
ATOM 893 O O . PHE A 1 110 ? 4.176 3.095 -16.658 1.00 96.00 110 PHE A O 1
ATOM 900 N N . ASN A 1 111 ? 3.588 2.144 -14.713 1.00 93.69 111 ASN A N 1
ATOM 901 C CA . ASN A 1 111 ? 4.605 2.855 -13.932 1.00 93.69 111 ASN A CA 1
ATOM 902 C C . ASN A 1 111 ? 6.036 2.457 -14.322 1.00 93.69 111 ASN A C 1
ATOM 904 O O . ASN A 1 111 ? 6.918 3.312 -14.386 1.00 93.69 111 ASN A O 1
ATOM 908 N N . LEU A 1 112 ? 6.268 1.187 -14.665 1.00 92.88 112 LEU A N 1
ATOM 909 C CA . LEU A 1 112 ? 7.558 0.752 -15.191 1.00 92.88 112 LEU A CA 1
ATOM 910 C C . LEU A 1 112 ? 7.855 1.409 -16.551 1.00 92.88 112 LEU A C 1
ATOM 912 O O . LEU A 1 112 ? 8.968 1.873 -16.771 1.00 92.88 112 LEU A O 1
ATOM 916 N N . ALA A 1 113 ? 6.872 1.506 -17.452 1.00 92.06 113 ALA A N 1
ATOM 917 C CA . ALA A 1 113 ? 7.033 2.210 -18.727 1.00 92.06 113 ALA A CA 1
ATOM 918 C C . ALA A 1 113 ? 7.357 3.704 -18.539 1.00 92.06 113 ALA A C 1
ATOM 920 O O . ALA A 1 113 ? 8.232 4.228 -19.229 1.00 92.06 113 ALA A O 1
ATOM 921 N N . LEU A 1 114 ? 6.707 4.372 -17.579 1.00 88.12 114 LEU A N 1
ATOM 922 C CA . LEU A 1 114 ? 7.015 5.762 -17.228 1.00 88.12 114 LEU A CA 1
ATOM 923 C C . LEU A 1 114 ? 8.466 5.930 -16.757 1.00 88.12 114 LEU A C 1
ATOM 925 O O . LEU A 1 114 ? 9.140 6.860 -17.196 1.00 88.12 114 LEU A O 1
ATOM 929 N N . TYR A 1 115 ? 8.971 5.011 -15.931 1.00 87.12 115 TYR A N 1
ATOM 930 C CA . TYR A 1 115 ? 10.376 4.997 -15.516 1.00 87.12 115 TYR A CA 1
ATOM 931 C C . TYR A 1 115 ? 11.338 4.925 -16.717 1.00 87.12 115 TYR A C 1
ATOM 933 O O . TYR A 1 115 ? 12.268 5.730 -16.813 1.00 87.12 115 TYR A O 1
ATOM 941 N N . TRP A 1 116 ? 11.095 4.019 -17.674 1.00 86.00 116 TRP A N 1
ATOM 942 C CA . TRP A 1 116 ? 11.942 3.893 -18.870 1.00 86.00 116 TRP A CA 1
ATOM 943 C C . TRP A 1 116 ? 11.942 5.156 -19.723 1.00 86.00 116 TRP A C 1
ATOM 945 O O . TRP A 1 116 ? 12.989 5.537 -20.254 1.00 86.00 116 TRP A O 1
ATOM 955 N N . LEU A 1 117 ? 10.789 5.819 -19.837 1.00 86.31 117 LEU A N 1
ATOM 956 C CA . LEU A 1 117 ? 10.679 7.079 -20.562 1.00 86.31 117 LEU A CA 1
ATOM 957 C C . LEU A 1 117 ? 11.531 8.166 -19.890 1.00 86.31 117 LEU A C 1
ATOM 959 O O . LEU A 1 117 ? 12.365 8.783 -20.550 1.00 86.31 117 LEU A O 1
ATOM 963 N N . MET A 1 118 ? 11.408 8.314 -18.567 1.00 80.62 118 MET A N 1
ATOM 964 C CA . MET A 1 118 ? 12.171 9.299 -17.792 1.00 80.62 118 MET A CA 1
ATOM 965 C C . MET A 1 118 ? 13.686 9.094 -17.897 1.00 80.62 118 MET A C 1
ATOM 967 O O . MET A 1 118 ? 14.427 10.065 -18.042 1.00 80.62 118 MET A O 1
ATOM 971 N N . ILE A 1 119 ? 14.165 7.848 -17.853 1.00 81.00 119 ILE A N 1
ATOM 972 C CA . ILE A 1 119 ? 15.598 7.553 -18.006 1.00 81.00 119 ILE A CA 1
ATOM 973 C C . ILE A 1 119 ? 16.084 7.836 -19.418 1.00 81.00 119 ILE A C 1
ATOM 975 O O . ILE A 1 119 ? 17.154 8.420 -19.592 1.00 81.00 119 ILE A O 1
ATOM 979 N N . THR A 1 120 ? 15.313 7.431 -20.424 1.00 81.94 120 THR A N 1
ATOM 980 C CA . THR A 1 120 ? 15.682 7.648 -21.825 1.00 81.94 120 THR A CA 1
ATOM 981 C C . THR A 1 120 ? 15.820 9.141 -22.120 1.00 81.94 120 THR A C 1
ATOM 983 O O . THR A 1 120 ? 16.791 9.556 -22.757 1.00 81.94 120 THR A O 1
ATOM 986 N N . ASP A 1 121 ? 14.912 9.961 -21.590 1.00 77.75 121 ASP A N 1
ATOM 987 C CA . ASP A 1 121 ? 14.984 11.418 -21.707 1.00 77.75 121 ASP A CA 1
ATOM 988 C C . ASP A 1 121 ? 16.172 11.999 -20.928 1.00 77.75 121 ASP A C 1
ATOM 990 O O . ASP A 1 121 ? 16.905 12.838 -21.454 1.00 77.75 121 ASP A O 1
ATOM 994 N N . HIS A 1 122 ? 16.446 11.504 -19.717 1.00 71.81 122 HIS A N 1
ATOM 995 C CA . HIS A 1 122 ? 17.614 11.927 -18.939 1.00 71.81 122 HIS A CA 1
ATOM 996 C C . HIS A 1 122 ? 18.945 11.636 -19.641 1.00 71.81 122 HIS A C 1
ATOM 998 O O . HIS A 1 122 ? 19.872 12.444 -19.554 1.00 71.81 122 HIS A O 1
ATOM 1004 N N . LEU A 1 123 ? 19.051 10.496 -20.329 1.00 75.25 123 LEU A N 1
ATOM 1005 C CA . LEU A 1 123 ? 20.230 10.143 -21.118 1.00 75.25 123 LEU A CA 1
ATOM 1006 C C . LEU A 1 123 ? 20.362 11.054 -22.343 1.00 75.25 123 LEU A C 1
ATOM 1008 O O . LEU A 1 123 ? 21.452 11.555 -22.600 1.00 75.25 123 LEU A O 1
ATOM 1012 N N . ARG A 1 124 ? 19.263 11.350 -23.051 1.00 73.25 124 ARG A N 1
ATOM 1013 C CA . ARG A 1 124 ? 19.274 12.295 -24.186 1.00 73.25 124 ARG A CA 1
ATOM 1014 C C . ARG A 1 124 ? 19.715 13.701 -23.782 1.00 73.25 124 ARG A C 1
ATOM 1016 O O . ARG A 1 124 ? 20.484 14.317 -24.510 1.00 73.25 124 ARG A O 1
ATOM 1023 N N . LEU A 1 125 ? 19.268 14.195 -22.627 1.00 69.69 125 LEU A N 1
ATOM 1024 C CA . LEU A 1 125 ? 19.596 15.541 -22.143 1.00 69.69 125 LEU A CA 1
ATOM 1025 C C . LEU A 1 125 ? 21.047 15.695 -21.658 1.00 69.69 125 LEU A C 1
ATOM 1027 O O . LEU A 1 125 ? 21.529 16.815 -21.574 1.00 69.69 125 LEU A O 1
ATOM 1031 N N . ARG A 1 126 ? 21.752 14.600 -21.341 1.00 65.44 126 ARG A N 1
ATOM 1032 C CA . ARG A 1 126 ? 23.175 14.622 -20.939 1.00 65.44 126 ARG A CA 1
ATOM 1033 C C . ARG A 1 126 ? 24.158 14.565 -22.115 1.00 65.44 126 ARG A C 1
ATOM 1035 O O . ARG A 1 126 ? 25.364 14.615 -21.890 1.00 65.44 126 ARG A O 1
ATOM 1042 N N . HIS A 1 127 ? 23.658 14.425 -23.341 1.00 56.31 127 HIS A N 1
ATOM 1043 C CA . HIS A 1 127 ? 24.457 14.388 -24.569 1.00 56.31 127 HIS A CA 1
ATOM 1044 C C . HIS A 1 127 ? 24.440 15.717 -25.355 1.00 56.31 127 HIS A C 1
ATOM 1046 O O . HIS A 1 127 ? 24.877 15.740 -26.505 1.00 56.31 127 HIS A O 1
ATOM 1052 N N . PHE A 1 128 ? 23.990 16.808 -24.728 1.00 47.44 128 PHE A N 1
ATOM 1053 C CA . PHE A 1 128 ? 24.115 18.195 -25.191 1.00 47.44 128 PHE A CA 1
ATOM 1054 C C . PHE A 1 128 ? 24.820 19.032 -24.121 1.00 47.44 128 PHE A C 1
ATOM 1056 O O . PHE A 1 128 ? 25.480 20.021 -24.507 1.00 47.44 128 PHE A O 1
#

Foldseek 3Di:
DVVLQVQLVVCVVVVNLVSNLVSLVVVCVVPVLPLSSLLVNLVSLVVVLDPVSLVVSLVSLVSNCVVPVLDLSSLQSQLSSCVSVVVLVSNLVSLVSSCVSPVPPVSSVVVNVVSVVVVVVVVVVVVD

InterPro domains:
  IPR011990 Tetratricopeptide-like helical domain superfamily [G3DSA:1.25.40.10] (1-57)
  IPR011990 Tetratricopeptide-like helical domain superfamily [G3DSA:1.25.40.10] (58-122)
  IPR011990 Tetratricopeptide-like helical domain superfamily [SSF48452] (2-118)
  IPR013105 Tetratricopeptide repeat 2 [PF07719] (73-104)
  IPR019734 Tetratricopeptide repeat [PF00515] (2-34)
  IPR019734 Tetratricopeptide repeat [PS50005] (1-34)
  IPR019734 Tetratricopeptide repeat [PS50005] (72-105)
  IPR019734 Tetratricopeptide repeat [SM00028] (1-34)
  IPR019734 Tetratricopeptide repeat [SM00028] (72-105)

Solvent-accessible surface area (backbone atoms only — not comparable to full-atom values): 6635 Å² total; per-residue (Å²): 91,68,66,35,36,52,50,13,50,55,25,49,78,67,70,37,57,72,62,12,46,55,25,18,49,53,19,36,73,74,34,80,78,45,60,69,36,34,50,54,41,21,51,51,33,51,73,68,68,43,77,84,36,44,61,57,21,50,53,35,38,49,55,50,39,75,76,42,81,81,42,34,68,47,30,33,52,54,12,52,52,22,48,76,70,66,35,57,69,58,15,47,53,23,21,50,51,14,33,71,69,34,80,81,41,58,72,35,53,51,54,46,51,50,52,54,51,55,52,54,51,54,56,59,66,72,76,115

Nearest PDB structures (foldseek):
  6fd7-assembly1_A  TM=8.946E-01  e=3.891E-05  Homo sapiens
  6gxz-assembly2_C  TM=9.006E-01  e=5.042E-05  Homo sapiens
  7bev-assembly1_A  TM=9.236E-01  e=5.473E-04  Homo sapiens
  4r7s-assembly1_A  TM=8.564E-01  e=5.473E-04  Parabacteroides merdae ATCC 43184
  2dba-assembly1_A  TM=8.540E-01  e=3.726E-03  Homo sapiens